Protein AF-A0A920UDQ5-F1 (afdb_monomer_lite)

Secondary structure (DSSP, 8-state):
-TTSTTB-TTT-SB-SSBSSTTS-SB-S---HHHHHHHHHHHHHHHHHHHHHT-

Structure (mmCIF, N/CA/C/O backbone):
data_AF-A0A920UDQ5-F1
#
_entry.id   AF-A0A920UDQ5-F1
#
loop_
_atom_site.group_PDB
_atom_site.id
_atom_site.type_symbol
_atom_site.label_atom_id
_atom_site.label_alt_id
_atom_site.label_comp_id
_atom_site.label_asym_id
_atom_site.label_entity_id
_atom_site.label_seq_id
_atom_site.pdbx_PDB_ins_code
_atom_site.Cartn_x
_atom_site.Cartn_y
_atom_site.Cartn_z
_atom_site.occupancy
_atom_site.B_iso_or_equiv
_atom_site.auth_seq_id
_atom_site.auth_comp_id
_atom_site.auth_asym_id
_atom_site.auth_atom_id
_atom_site.pdbx_PDB_model_num
ATOM 1 N N . MET A 1 1 ? -5.884 7.075 -5.333 1.00 55.19 1 MET A N 1
ATOM 2 C CA . MET A 1 1 ? -5.036 6.266 -4.427 1.00 55.19 1 MET A CA 1
ATOM 3 C C . MET A 1 1 ? -5.171 4.763 -4.678 1.00 55.19 1 MET A C 1
ATOM 5 O O . MET A 1 1 ? -4.150 4.107 -4.740 1.00 55.19 1 MET A O 1
ATOM 9 N N . TYR A 1 2 ? -6.381 4.225 -4.899 1.00 61.88 2 TYR A N 1
ATOM 10 C CA . TYR A 1 2 ? -6.611 2.776 -5.102 1.00 61.88 2 TYR A CA 1
ATOM 11 C C . TYR A 1 2 ? -6.283 2.218 -6.508 1.00 61.88 2 TYR A C 1
ATOM 13 O O . TYR A 1 2 ? -6.287 1.009 -6.713 1.00 61.88 2 TYR A O 1
ATOM 21 N N . ALA A 1 3 ? -6.041 3.087 -7.495 1.00 71.12 3 ALA A N 1
ATOM 22 C CA . ALA A 1 3 ? -5.909 2.719 -8.911 1.00 71.12 3 ALA A CA 1
ATOM 23 C C . ALA A 1 3 ? -4.502 2.981 -9.484 1.00 71.12 3 ALA A C 1
ATOM 25 O O . ALA A 1 3 ? -4.364 3.381 -10.636 1.00 71.12 3 ALA A O 1
ATOM 26 N N . GLY A 1 4 ? -3.462 2.826 -8.665 1.00 84.44 4 GLY A N 1
ATOM 27 C CA . GLY A 1 4 ? -2.073 3.030 -9.080 1.00 84.44 4 GLY A CA 1
ATOM 28 C C . GLY A 1 4 ? -1.116 2.141 -8.295 1.00 84.44 4 GLY A C 1
ATOM 29 O O . GLY A 1 4 ? -1.528 1.476 -7.349 1.00 84.44 4 GLY A O 1
ATOM 30 N N . GLY A 1 5 ? 0.166 2.188 -8.646 1.00 88.75 5 GLY A N 1
ATOM 31 C CA . GLY A 1 5 ? 1.247 1.342 -8.127 1.00 88.75 5 GLY A CA 1
ATOM 32 C C . GLY A 1 5 ? 1.631 1.577 -6.664 1.00 88.75 5 GLY A C 1
ATOM 33 O O . GLY A 1 5 ? 2.723 1.224 -6.248 1.00 88.75 5 GLY A O 1
ATOM 34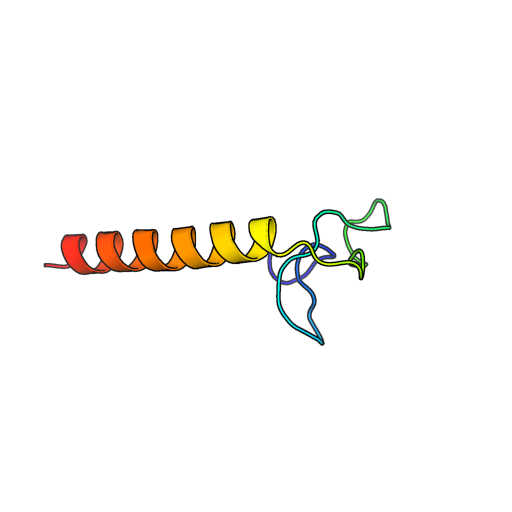 N N . ILE A 1 6 ? 0.760 2.192 -5.870 1.00 91.62 6 ILE A N 1
ATOM 35 C CA . ILE A 1 6 ? 0.887 2.219 -4.409 1.00 91.62 6 ILE A CA 1
ATOM 36 C C . ILE A 1 6 ? -0.007 1.163 -3.765 1.00 91.62 6 ILE A C 1
ATOM 38 O O . ILE A 1 6 ? 0.346 0.628 -2.723 1.00 91.62 6 ILE A O 1
ATOM 42 N N . TYR A 1 7 ? -1.154 0.848 -4.366 1.00 91.69 7 TYR A N 1
ATOM 43 C CA . TYR A 1 7 ? -2.045 -0.180 -3.849 1.00 91.69 7 TYR A CA 1
ATOM 44 C C . TYR A 1 7 ? -1.904 -1.446 -4.688 1.00 91.69 7 TYR A C 1
ATOM 46 O O . TYR A 1 7 ? -2.042 -1.405 -5.911 1.00 91.69 7 TYR A O 1
ATOM 54 N N . ASP A 1 8 ? -1.646 -2.572 -4.029 1.00 90.88 8 ASP A N 1
ATOM 55 C CA . ASP A 1 8 ? -1.652 -3.869 -4.691 1.00 90.88 8 ASP A CA 1
ATOM 56 C C . ASP A 1 8 ? -3.100 -4.306 -4.940 1.00 90.88 8 ASP A C 1
ATOM 58 O O . ASP A 1 8 ? -3.826 -4.691 -4.027 1.00 90.88 8 ASP A O 1
ATOM 62 N N . GLN A 1 9 ? -3.524 -4.240 -6.200 1.00 87.44 9 GLN A N 1
ATOM 63 C CA . GLN A 1 9 ? -4.893 -4.551 -6.612 1.00 87.44 9 GLN A CA 1
ATOM 64 C C . GLN A 1 9 ? -5.225 -6.048 -6.565 1.00 87.44 9 GLN A C 1
ATOM 66 O O . GLN A 1 9 ? -6.403 -6.398 -6.592 1.00 87.44 9 GLN A O 1
ATOM 71 N N . LEU A 1 10 ? -4.214 -6.920 -6.522 1.00 88.38 10 LEU A N 1
ATOM 72 C CA . LEU A 1 10 ? -4.387 -8.373 -6.541 1.00 88.38 10 LEU A CA 1
ATOM 73 C C . LEU A 1 10 ? -4.248 -8.960 -5.135 1.00 88.38 10 LEU A C 1
ATOM 75 O O . LEU A 1 10 ? -5.106 -9.718 -4.693 1.00 88.38 10 LEU A O 1
ATOM 79 N N . GLY A 1 11 ? -3.165 -8.608 -4.440 1.00 88.12 11 GLY A N 1
ATOM 80 C CA . GLY A 1 11 ? -2.844 -9.112 -3.104 1.00 88.12 11 GLY A CA 1
ATOM 81 C C . GLY A 1 11 ? -3.321 -8.222 -1.956 1.00 88.12 11 GLY A C 1
ATOM 82 O O . GLY A 1 11 ? -3.313 -8.659 -0.806 1.00 88.12 11 GLY A O 1
ATOM 83 N N . GLY A 1 12 ? -3.740 -6.987 -2.243 1.00 89.12 12 GLY A N 1
ATOM 84 C CA . GLY A 1 12 ? -4.082 -5.996 -1.229 1.00 89.12 12 GLY A CA 1
ATOM 85 C C . GLY A 1 12 ? -2.860 -5.437 -0.493 1.00 89.12 12 GLY A C 1
ATOM 86 O O . GLY A 1 12 ? -1.738 -5.927 -0.604 1.00 89.12 12 GLY A O 1
ATOM 87 N N . GLY A 1 13 ? -3.090 -4.396 0.302 1.00 91.00 13 GLY A N 1
ATOM 88 C CA . GLY A 1 13 ? -2.034 -3.701 1.039 1.00 91.00 13 GLY A CA 1
ATOM 89 C C . GLY A 1 13 ? -1.315 -2.633 0.216 1.00 91.00 13 GLY A C 1
ATOM 90 O O . GLY A 1 13 ? -1.562 -2.444 -0.978 1.00 91.00 13 GLY A O 1
ATOM 91 N N . LEU A 1 14 ? -0.453 -1.888 0.902 1.00 92.75 14 LEU A N 1
ATOM 92 C CA . LEU A 1 14 ? 0.301 -0.777 0.340 1.00 92.75 14 LEU A CA 1
ATOM 93 C C . LEU A 1 14 ? 1.745 -1.175 0.044 1.00 92.75 14 LEU A C 1
ATOM 95 O O . LEU A 1 14 ? 2.424 -1.801 0.865 1.00 92.75 14 LEU A O 1
ATOM 99 N N . SER A 1 15 ? 2.199 -0.741 -1.125 1.00 93.00 15 SER A N 1
ATOM 100 C CA . SER A 1 15 ? 3.588 -0.721 -1.558 1.00 93.00 15 SER A CA 1
ATOM 101 C C . SER A 1 15 ? 4.212 0.626 -1.221 1.00 93.00 15 SER A C 1
ATOM 103 O O . SER A 1 15 ? 3.565 1.672 -1.287 1.00 93.00 15 SER A O 1
ATOM 105 N N . ARG A 1 16 ? 5.503 0.610 -0.892 1.00 91.38 16 ARG A N 1
ATOM 106 C CA . ARG A 1 16 ? 6.245 1.819 -0.519 1.00 91.38 16 ARG A CA 1
ATOM 107 C C . ARG A 1 16 ? 6.453 2.786 -1.688 1.00 91.38 16 ARG A C 1
ATOM 109 O O . ARG A 1 16 ? 6.490 3.996 -1.487 1.00 91.38 16 ARG A O 1
ATOM 116 N N . TYR A 1 17 ? 6.610 2.258 -2.896 1.00 90.81 17 TYR A N 1
ATOM 117 C CA . TYR A 1 17 ? 6.782 3.035 -4.120 1.00 90.81 17 TYR A CA 1
ATOM 118 C C . TYR A 1 17 ? 6.272 2.252 -5.334 1.00 90.81 17 TYR A C 1
ATOM 120 O O . TYR A 1 17 ? 6.053 1.041 -5.263 1.00 90.81 17 TYR A O 1
ATOM 128 N N . SER A 1 18 ? 6.092 2.963 -6.447 1.00 91.56 18 SER A N 1
ATOM 129 C CA . SER A 1 18 ? 5.851 2.361 -7.759 1.00 91.56 18 SER A CA 1
ATOM 130 C C . SER A 1 18 ? 7.181 2.090 -8.451 1.00 91.56 18 SER A C 1
ATOM 132 O O . SER A 1 18 ? 8.132 2.854 -8.292 1.00 91.56 18 SER A O 1
ATOM 134 N N . THR A 1 19 ? 7.250 1.028 -9.247 1.00 91.88 19 THR A N 1
ATOM 135 C CA . THR A 1 19 ? 8.459 0.690 -10.024 1.00 91.88 19 THR A CA 1
ATOM 136 C C . THR A 1 19 ? 8.593 1.513 -11.307 1.00 91.88 19 THR A C 1
ATOM 138 O O . THR A 1 19 ? 9.676 1.594 -11.882 1.00 91.88 19 THR A O 1
ATOM 141 N N . ASP A 1 20 ? 7.508 2.148 -11.753 1.00 92.00 20 ASP A N 1
ATOM 142 C CA . ASP A 1 20 ? 7.440 2.953 -12.968 1.00 92.00 20 ASP A CA 1
ATOM 143 C C . ASP A 1 20 ? 7.116 4.430 -12.694 1.00 92.00 20 ASP A C 1
ATOM 145 O O . ASP A 1 20 ? 6.437 4.792 -11.732 1.00 92.00 20 ASP A O 1
ATOM 149 N N . TYR A 1 21 ? 7.522 5.292 -13.626 1.00 91.56 21 TYR A N 1
ATOM 150 C CA . TYR A 1 21 ? 7.312 6.740 -13.547 1.00 91.56 21 TYR A CA 1
ATOM 151 C C . TYR A 1 21 ? 5.843 7.175 -13.655 1.00 91.56 21 TYR A C 1
ATOM 153 O O . TYR A 1 21 ? 5.507 8.291 -13.258 1.00 91.56 21 TYR A O 1
ATOM 161 N N . LYS A 1 22 ? 4.957 6.334 -14.212 1.00 91.88 22 LYS A N 1
ATOM 162 C CA . LYS A 1 22 ? 3.520 6.635 -14.311 1.00 91.88 22 LYS A CA 1
ATOM 163 C C . LYS A 1 22 ? 2.753 6.204 -13.064 1.00 91.88 22 LYS A C 1
ATOM 165 O O . LYS A 1 22 ? 1.535 6.374 -13.047 1.00 91.88 22 LYS A O 1
ATOM 170 N N . TRP A 1 23 ? 3.436 5.673 -12.047 1.00 89.56 23 TRP A N 1
ATOM 171 C CA . TRP A 1 23 ? 2.835 5.202 -10.804 1.00 89.56 23 TRP A CA 1
ATOM 172 C C . TRP A 1 23 ? 1.750 4.142 -11.030 1.00 89.56 23 TRP A C 1
ATOM 174 O O . TRP A 1 23 ? 0.666 4.223 -10.450 1.00 89.56 23 TRP A O 1
ATOM 184 N N . ARG A 1 24 ? 1.997 3.173 -11.917 1.00 90.00 24 ARG A N 1
ATOM 185 C CA . ARG A 1 24 ? 1.031 2.126 -12.294 1.00 90.00 24 ARG A CA 1
ATOM 186 C C . ARG A 1 24 ? 1.353 0.760 -11.702 1.00 90.00 24 ARG A C 1
ATOM 188 O O . ARG A 1 24 ? 0.425 0.024 -11.391 1.00 90.00 24 ARG A O 1
ATOM 195 N N . VAL A 1 25 ? 2.629 0.419 -11.565 1.00 90.50 25 VAL A N 1
ATOM 196 C CA . VAL A 1 25 ? 3.091 -0.922 -11.200 1.00 90.50 25 VAL A CA 1
ATOM 197 C C . VAL A 1 25 ? 3.639 -0.921 -9.773 1.00 90.50 25 VAL A C 1
ATOM 199 O O . VAL A 1 25 ? 4.667 -0.283 -9.522 1.00 90.50 25 VAL A O 1
ATOM 202 N N . PRO A 1 26 ? 3.011 -1.652 -8.837 1.00 91.12 26 PRO A N 1
ATOM 203 C CA . PRO A 1 26 ? 3.453 -1.667 -7.454 1.00 91.12 26 PRO A CA 1
ATOM 204 C C . PRO A 1 26 ? 4.822 -2.309 -7.282 1.00 91.12 26 PRO A C 1
ATOM 206 O O . PRO A 1 26 ? 5.165 -3.279 -7.956 1.00 91.12 26 PRO A O 1
ATOM 209 N N . HIS A 1 27 ? 5.601 -1.787 -6.335 1.00 90.62 27 HIS A N 1
ATOM 210 C CA . HIS A 1 27 ? 6.730 -2.537 -5.805 1.00 90.62 27 HIS A CA 1
ATOM 211 C C . HIS A 1 27 ? 6.201 -3.724 -4.992 1.00 90.62 27 HIS A C 1
ATOM 213 O O . HIS A 1 27 ? 5.422 -3.541 -4.056 1.00 90.62 27 HIS A O 1
ATOM 219 N N . PHE A 1 28 ? 6.580 -4.944 -5.371 1.00 87.75 28 PHE A N 1
ATOM 220 C CA . PHE A 1 28 ? 5.985 -6.158 -4.802 1.00 87.75 28 PHE A CA 1
ATOM 221 C C . PHE A 1 28 ? 6.412 -6.431 -3.360 1.00 87.75 28 PHE A C 1
ATOM 223 O O . PHE A 1 28 ? 5.658 -7.056 -2.611 1.00 87.75 28 PHE A O 1
ATOM 230 N N . GLU A 1 29 ? 7.588 -5.948 -2.956 1.00 91.06 29 GLU A N 1
ATOM 231 C CA . GLU A 1 29 ? 8.008 -6.026 -1.563 1.00 91.06 29 GLU A CA 1
ATOM 232 C C . GLU A 1 29 ? 7.155 -5.094 -0.705 1.00 91.06 29 GLU A C 1
ATOM 234 O O . GLU A 1 29 ? 7.003 -3.901 -1.001 1.00 91.06 29 GLU A O 1
ATOM 239 N N . LYS A 1 30 ? 6.623 -5.653 0.381 1.00 90.12 30 LYS A N 1
ATOM 240 C CA . LYS A 1 30 ? 5.776 -4.941 1.327 1.00 90.12 30 LYS A CA 1
ATOM 241 C C . LYS A 1 30 ? 6.469 -4.826 2.667 1.00 90.12 30 LYS A C 1
ATOM 243 O O . LYS A 1 30 ? 7.040 -5.782 3.182 1.00 90.12 30 LYS A O 1
ATOM 248 N N . MET A 1 31 ? 6.328 -3.649 3.251 1.00 92.94 31 MET A N 1
ATOM 249 C CA . MET A 1 31 ? 6.835 -3.346 4.574 1.00 92.94 31 MET A CA 1
ATOM 250 C C . MET A 1 31 ? 5.686 -3.397 5.579 1.00 92.94 31 MET A C 1
ATOM 252 O O . MET A 1 31 ? 4.645 -2.761 5.383 1.00 92.94 31 MET A O 1
ATOM 256 N N . LEU A 1 32 ? 5.875 -4.158 6.661 1.00 93.81 32 LEU A N 1
ATOM 257 C CA . LEU A 1 32 ? 4.849 -4.344 7.689 1.00 93.81 32 LEU A CA 1
ATOM 258 C C . LEU A 1 32 ? 4.460 -3.015 8.340 1.00 93.81 32 LEU A C 1
ATOM 260 O O . LEU A 1 32 ? 3.276 -2.720 8.451 1.00 93.81 32 LEU A O 1
ATOM 264 N N . TYR A 1 33 ? 5.444 -2.201 8.716 1.00 94.94 33 TYR A N 1
ATOM 265 C CA . TYR A 1 33 ? 5.216 -0.939 9.421 1.00 94.94 33 TYR A CA 1
ATOM 266 C C . TYR A 1 33 ? 4.437 0.087 8.580 1.00 94.94 33 TYR A C 1
ATOM 268 O O . TYR A 1 33 ? 3.619 0.827 9.124 1.00 94.94 33 TYR A O 1
ATOM 276 N N . ASP A 1 34 ? 4.625 0.101 7.254 1.00 93.12 34 ASP A N 1
ATOM 277 C CA . ASP A 1 34 ? 3.855 0.967 6.348 1.00 93.12 34 ASP A CA 1
ATOM 278 C C . ASP A 1 34 ? 2.367 0.575 6.359 1.00 93.12 34 ASP A C 1
ATOM 280 O O . ASP A 1 34 ? 1.478 1.424 6.449 1.00 93.12 34 ASP A O 1
ATOM 284 N N . ASN A 1 35 ? 2.086 -0.730 6.323 1.00 94.56 35 ASN A N 1
ATOM 285 C CA . ASN A 1 35 ? 0.722 -1.258 6.340 1.00 94.56 35 ASN A CA 1
ATOM 286 C C . ASN A 1 35 ? 0.073 -1.148 7.731 1.00 94.56 35 ASN A C 1
ATOM 288 O O . ASN A 1 35 ? -1.103 -0.804 7.831 1.00 94.56 35 ASN A O 1
ATOM 292 N N . GLU A 1 36 ? 0.830 -1.385 8.802 1.00 96.94 36 GLU A N 1
ATOM 293 C CA . GLU A 1 36 ? 0.383 -1.225 10.189 1.00 96.94 36 GLU A CA 1
ATOM 294 C C . GLU A 1 36 ? -0.015 0.228 10.476 1.00 96.94 36 GLU A C 1
ATOM 296 O O . GLU A 1 36 ? -1.140 0.484 10.912 1.00 96.94 36 GLU A O 1
ATOM 301 N N . THR A 1 37 ? 0.852 1.181 10.121 1.00 95.81 37 THR A N 1
ATOM 302 C CA . THR A 1 37 ? 0.574 2.618 10.259 1.00 95.81 37 THR A CA 1
ATOM 303 C C . THR A 1 37 ? -0.681 3.018 9.480 1.00 95.81 37 THR A C 1
ATOM 305 O O . THR A 1 37 ? -1.527 3.757 9.993 1.00 95.81 37 THR A O 1
ATOM 308 N N . PHE A 1 38 ? -0.852 2.506 8.256 1.00 93.81 38 PHE A N 1
ATOM 309 C CA . PHE A 1 38 ? -2.043 2.777 7.450 1.00 93.81 38 PHE A CA 1
ATOM 310 C C . PHE A 1 38 ? -3.325 2.227 8.088 1.00 93.81 38 PHE A C 1
ATOM 312 O O . PHE A 1 38 ? -4.315 2.953 8.210 1.00 93.81 38 PHE A O 1
ATOM 319 N N . CYS A 1 39 ? -3.308 0.978 8.556 1.00 95.12 39 CYS A N 1
ATOM 320 C CA . CYS A 1 39 ? -4.431 0.381 9.279 1.00 95.12 39 CYS A CA 1
ATOM 321 C C . CYS A 1 39 ? -4.784 1.184 10.53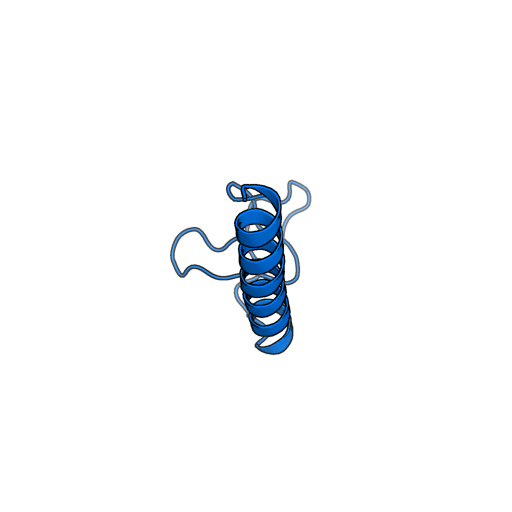7 1.00 95.12 39 CYS A C 1
ATOM 323 O O . CYS A 1 39 ? -5.958 1.465 10.791 1.00 95.12 39 CYS A O 1
ATOM 325 N N . TRP A 1 40 ? -3.779 1.612 11.301 1.00 97.31 40 TRP A N 1
ATOM 326 C CA . TRP A 1 40 ? -3.986 2.421 12.497 1.00 97.31 40 TRP A CA 1
ATOM 327 C C . TRP A 1 40 ? -4.622 3.778 12.174 1.00 97.31 40 TRP A C 1
ATOM 329 O O . TRP A 1 40 ? -5.575 4.195 12.840 1.00 97.31 40 TRP A O 1
ATOM 339 N N . ALA A 1 41 ? -4.167 4.436 11.105 1.00 95.62 41 ALA A N 1
ATOM 340 C CA . ALA A 1 41 ? -4.756 5.681 10.623 1.00 95.62 41 ALA A CA 1
ATOM 341 C C . ALA A 1 41 ? -6.229 5.503 10.211 1.00 95.62 41 ALA A C 1
ATOM 343 O O . ALA A 1 41 ? -7.074 6.330 10.567 1.00 95.62 41 ALA A O 1
ATOM 344 N N . LEU A 1 42 ? -6.575 4.409 9.523 1.00 94.94 42 LEU A N 1
ATOM 345 C CA . LEU A 1 42 ? -7.965 4.094 9.168 1.00 94.94 42 LEU A CA 1
ATOM 346 C C . LEU A 1 42 ? -8.848 3.886 10.407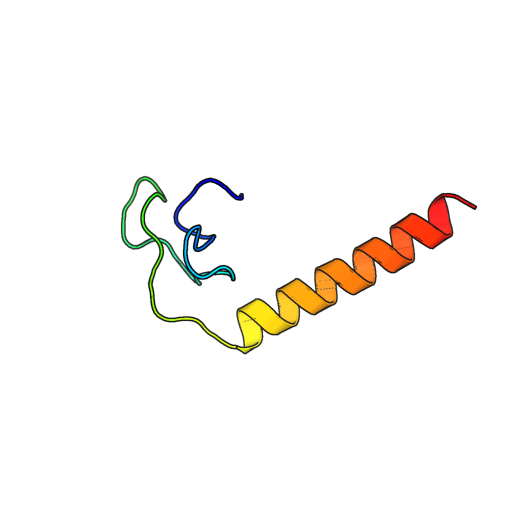 1.00 94.94 42 LEU A C 1
ATOM 348 O O . LEU A 1 42 ? -9.947 4.436 10.483 1.00 94.94 42 LEU A O 1
ATOM 352 N N . ILE A 1 43 ? -8.362 3.154 11.411 1.00 96.75 43 ILE A N 1
ATOM 353 C CA . ILE A 1 43 ? -9.099 2.938 12.665 1.00 96.75 43 ILE A CA 1
ATOM 354 C C . ILE A 1 43 ? -9.325 4.269 13.391 1.00 96.75 43 ILE A C 1
ATOM 356 O O . ILE A 1 43 ? -10.448 4.574 13.801 1.00 96.75 43 ILE A O 1
ATOM 360 N N . LYS A 1 44 ? -8.277 5.090 13.528 1.00 97.19 44 LYS A N 1
ATOM 361 C CA . LYS A 1 44 ? -8.362 6.400 14.189 1.00 97.19 44 LYS A CA 1
ATOM 362 C C . LYS A 1 44 ? -9.335 7.338 13.486 1.00 97.19 44 LYS A C 1
ATOM 364 O O . LYS A 1 44 ? -10.193 7.931 14.138 1.00 97.19 44 LYS A O 1
ATOM 369 N N . THR A 1 45 ? -9.233 7.454 12.167 1.00 96.38 45 THR A N 1
ATOM 370 C CA . THR A 1 45 ? -10.127 8.313 11.377 1.00 96.38 45 THR A CA 1
ATOM 371 C C . THR A 1 45 ? -11.575 7.838 11.448 1.00 96.38 45 THR A C 1
ATOM 373 O O . THR A 1 45 ? -12.475 8.664 11.605 1.00 96.38 45 THR A O 1
ATOM 376 N N . PHE A 1 46 ? -11.817 6.525 11.437 1.00 95.44 46 PHE A N 1
ATOM 377 C CA . PHE A 1 46 ? -13.154 5.968 11.629 1.00 95.44 46 PHE A CA 1
ATOM 378 C C . PHE A 1 46 ? -13.742 6.319 13.005 1.00 95.44 46 PHE A C 1
ATOM 380 O O . PHE A 1 46 ? -14.887 6.767 13.089 1.00 95.44 46 PHE A O 1
ATOM 387 N N . GLN A 1 47 ? -12.960 6.177 14.080 1.00 95.44 47 GLN A N 1
ATOM 388 C CA . GLN A 1 47 ? -13.388 6.541 15.436 1.00 95.44 47 GLN A CA 1
ATOM 389 C C . GLN A 1 47 ? -13.742 8.030 15.550 1.00 95.44 47 GLN A C 1
ATOM 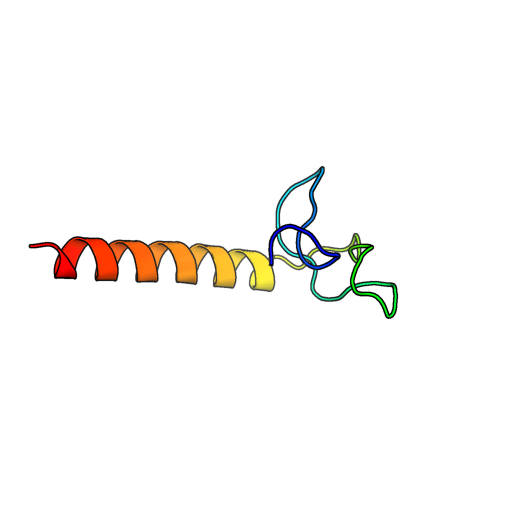391 O O . GLN A 1 47 ? -14.768 8.373 16.139 1.00 95.44 47 GLN A O 1
ATOM 396 N N . ILE A 1 48 ? -12.928 8.908 14.955 1.00 95.38 48 ILE A N 1
ATOM 397 C CA . ILE A 1 48 ? -13.179 10.356 14.933 1.00 95.38 48 ILE A CA 1
ATOM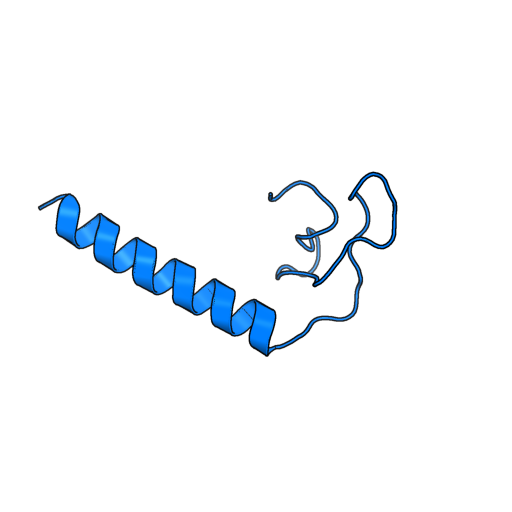 398 C C . ILE A 1 48 ? -14.461 10.666 14.154 1.00 95.38 48 ILE A C 1
ATOM 400 O O . ILE A 1 48 ? -15.332 11.367 14.666 1.00 95.38 48 ILE A O 1
ATOM 404 N N . LYS A 1 49 ? -14.617 10.102 12.949 1.00 94.25 49 LYS A N 1
ATOM 405 C CA . LYS A 1 49 ? -15.805 10.323 12.112 1.00 94.25 49 LYS A CA 1
ATOM 406 C C . LYS A 1 49 ? -17.086 9.877 12.822 1.00 94.25 49 LYS A C 1
ATOM 408 O O . LYS A 1 49 ? -18.066 10.612 12.810 1.00 94.25 49 LYS A O 1
ATOM 413 N N . LYS A 1 50 ? -17.067 8.708 13.477 1.00 86.00 50 LYS A N 1
ATOM 414 C CA . LYS A 1 50 ? -18.207 8.185 14.249 1.00 86.00 50 LYS A CA 1
ATOM 415 C C . LYS A 1 50 ? -18.578 9.089 15.428 1.00 86.00 50 LYS A C 1
ATOM 417 O O . LYS A 1 50 ? -19.754 9.240 15.725 1.00 86.00 50 LYS A O 1
ATOM 422 N N . LYS A 1 51 ? -17.589 9.685 16.100 1.00 74.06 51 LYS A N 1
ATOM 423 C CA . LYS A 1 51 ? -17.818 10.609 17.219 1.00 74.06 51 LYS A CA 1
ATOM 424 C C . LYS A 1 51 ? -18.366 11.96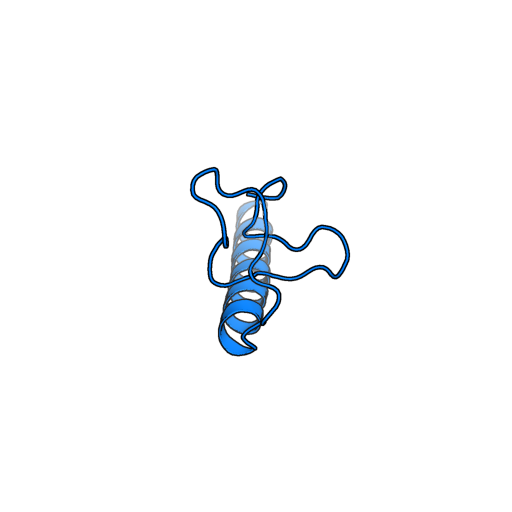7 16.765 1.00 74.06 51 LYS A C 1
ATOM 426 O O . LYS A 1 51 ? -19.071 12.598 17.530 1.00 74.06 51 LYS A O 1
ATOM 431 N N . SER A 1 52 ? -18.036 12.403 15.549 1.00 72.88 52 SER A N 1
ATOM 432 C CA . SER A 1 52 ? -18.480 13.684 14.983 1.00 72.88 52 SER A CA 1
ATOM 433 C C . SER A 1 52 ? -19.881 13.647 14.364 1.00 72.88 52 SER A C 1
ATOM 435 O O . SER A 1 52 ? -20.417 14.708 14.059 1.00 72.88 52 SER A O 1
ATOM 437 N N . SER A 1 53 ? -20.444 12.463 14.099 1.00 62.34 53 SER A N 1
ATOM 438 C CA . SER A 1 53 ? -21.808 12.320 13.567 1.00 62.34 53 SER A CA 1
ATOM 439 C C . SER A 1 53 ? -22.865 12.098 14.659 1.00 62.34 53 SER A C 1
ATOM 441 O O . SER A 1 53 ? -23.980 11.689 14.336 1.00 62.34 53 SER A O 1
ATOM 443 N N . LEU A 1 54 ? -22.488 12.290 15.924 1.00 51.41 54 LEU A N 1
ATOM 444 C CA . LEU A 1 54 ? -23.337 12.330 17.115 1.00 51.41 54 LEU A CA 1
ATOM 445 C C . LEU A 1 54 ? -23.261 13.744 17.692 1.00 51.41 54 LEU A C 1
ATOM 447 O O . LEU A 1 54 ? -24.304 14.211 18.190 1.00 51.41 54 LEU A O 1
#

Foldseek 3Di:
DCQFQQADPPPGFGAPAAPDPVRHHHDPDDDPVRRVVVVVVVVVVVVVVVVVVD

pLDDT: mean 88.59, std 10.29, range [51.41, 97.31]

Radius of gyration: 13.69 Å; chains: 1; bounding box: 32×23×32 Å

Sequence (54 aa):
MYAGGIYDQLGGGLSRYSTDYKWRVPHFEKMLYDNETFCWALIKTFQIKKKSSL